Protein AF-A0A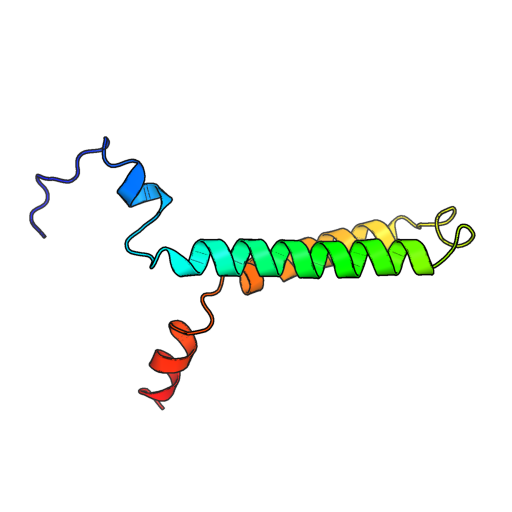6M5Y6J4-F1 (afdb_monomer_lite)

Organism: NCBI:txid2735870

Structure (mmCIF, N/CA/C/O backbone):
data_AF-A0A6M5Y6J4-F1
#
_entry.id   AF-A0A6M5Y6J4-F1
#
loop_
_atom_site.group_PDB
_atom_site.id
_atom_site.type_symbol
_atom_site.label_atom_id
_atom_site.label_alt_id
_atom_site.label_comp_id
_atom_site.label_asym_id
_atom_site.label_entity_id
_atom_site.label_seq_id
_atom_site.pdbx_PDB_ins_code
_atom_site.Cartn_x
_atom_site.Cartn_y
_atom_site.Cartn_z
_atom_site.occupancy
_atom_site.B_iso_or_equiv
_atom_site.auth_seq_id
_atom_site.auth_comp_id
_atom_site.auth_asym_id
_atom_site.auth_atom_id
_atom_site.pdbx_PDB_model_num
ATOM 1 N N . MET A 1 1 ? 31.176 2.887 -19.498 1.00 51.53 1 MET A N 1
ATOM 2 C CA . MET A 1 1 ? 30.153 3.195 -20.520 1.00 51.53 1 MET A CA 1
ATOM 3 C C . MET A 1 1 ? 30.536 4.514 -21.158 1.00 51.53 1 MET A C 1
ATOM 5 O O . MET A 1 1 ? 30.945 5.406 -20.425 1.00 51.53 1 MET A O 1
ATOM 9 N N . LYS A 1 2 ? 30.512 4.592 -22.490 1.00 43.75 2 LYS A N 1
ATOM 10 C CA . LYS A 1 2 ? 30.831 5.820 -23.226 1.00 43.75 2 LYS A CA 1
ATOM 11 C C . LYS A 1 2 ? 29.662 6.808 -23.058 1.00 43.75 2 LYS A C 1
ATOM 13 O O . LYS A 1 2 ? 28.519 6.357 -23.098 1.00 43.75 2 LYS A O 1
ATOM 18 N N . PRO A 1 3 ? 29.921 8.098 -22.804 1.00 59.62 3 PRO A N 1
ATOM 19 C CA . PRO A 1 3 ? 28.892 9.069 -22.424 1.00 59.62 3 PRO A CA 1
ATOM 20 C C . PRO A 1 3 ? 27.995 9.539 -23.586 1.00 59.62 3 PRO A C 1
ATOM 22 O O . PRO A 1 3 ? 27.083 10.324 -23.348 1.00 59.62 3 PRO A O 1
ATOM 25 N N . GLU A 1 4 ? 28.221 9.076 -24.821 1.00 60.06 4 GLU A N 1
ATOM 26 C CA . GLU A 1 4 ? 27.573 9.629 -26.022 1.00 60.06 4 GLU A CA 1
ATOM 27 C C . GLU A 1 4 ? 26.249 8.950 -26.450 1.00 60.06 4 GLU A C 1
ATOM 29 O O . GLU A 1 4 ? 25.617 9.417 -27.391 1.00 60.06 4 GLU A O 1
ATOM 34 N N . GLU A 1 5 ? 25.781 7.900 -25.762 1.00 57.31 5 GLU A N 1
ATOM 35 C CA . GLU A 1 5 ? 24.551 7.148 -26.118 1.00 57.31 5 GLU A CA 1
ATOM 36 C C . GLU A 1 5 ? 23.466 7.174 -25.024 1.00 57.31 5 GLU A C 1
ATOM 38 O O . GLU A 1 5 ? 22.608 6.296 -24.944 1.00 57.31 5 GLU A O 1
ATOM 43 N N . ILE A 1 6 ? 23.467 8.183 -24.150 1.00 57.78 6 ILE A N 1
ATOM 44 C CA . ILE A 1 6 ? 22.327 8.414 -23.252 1.00 57.78 6 ILE A CA 1
ATOM 45 C C . ILE A 1 6 ? 21.291 9.224 -24.033 1.00 57.78 6 ILE A C 1
ATOM 47 O O . ILE A 1 6 ? 21.182 10.444 -23.898 1.00 57.78 6 ILE A O 1
ATOM 51 N N . HIS A 1 7 ? 20.536 8.546 -24.895 1.00 56.25 7 HIS A N 1
ATOM 52 C CA . HIS A 1 7 ? 19.371 9.153 -25.519 1.00 56.25 7 HIS A CA 1
ATOM 53 C C . HIS A 1 7 ? 18.347 9.454 -24.417 1.00 56.25 7 HIS A C 1
ATOM 55 O O . HIS A 1 7 ? 17.756 8.550 -23.837 1.00 56.25 7 HIS A O 1
ATOM 61 N N . LEU A 1 8 ? 18.076 10.739 -24.163 1.00 55.62 8 LEU A N 1
ATOM 62 C CA . LEU A 1 8 ? 16.989 11.213 -23.283 1.00 55.62 8 LEU A CA 1
ATOM 63 C C . LEU A 1 8 ? 15.595 10.696 -23.705 1.00 55.62 8 LEU A C 1
ATOM 65 O O . LEU A 1 8 ? 14.613 10.912 -23.005 1.00 55.62 8 LEU A O 1
ATOM 69 N N . ASN A 1 9 ? 15.513 10.026 -24.858 1.00 58.34 9 ASN A N 1
ATOM 70 C CA . ASN A 1 9 ? 14.325 9.376 -25.387 1.00 58.34 9 ASN A CA 1
ATOM 71 C C . ASN A 1 9 ? 14.165 7.908 -24.936 1.00 58.34 9 ASN A C 1
ATOM 73 O O . ASN A 1 9 ? 13.148 7.288 -25.239 1.00 58.34 9 ASN A O 1
ATOM 77 N N . ASP A 1 10 ? 15.119 7.344 -24.187 1.00 58.66 10 ASP A N 1
ATOM 78 C CA . ASP A 1 10 ? 14.991 6.024 -23.555 1.00 58.66 10 ASP A CA 1
ATOM 79 C C . ASP A 1 10 ? 14.152 6.105 -22.264 1.00 58.66 10 ASP A C 1
ATOM 81 O O . ASP A 1 10 ? 14.572 5.724 -21.167 1.00 58.66 10 ASP A O 1
ATOM 85 N N . TRP A 1 11 ? 12.914 6.588 -22.397 1.00 64.25 11 TRP A N 1
ATOM 86 C CA . TRP A 1 11 ? 11.924 6.657 -21.315 1.00 64.25 11 TRP A CA 1
ATOM 87 C C . TRP A 1 11 ? 11.711 5.297 -20.645 1.00 64.25 11 TRP A C 1
ATOM 89 O O . TRP A 1 11 ? 11.566 5.207 -19.428 1.00 64.25 11 TRP A O 1
ATOM 99 N N . VAL A 1 12 ? 11.761 4.225 -21.438 1.00 63.25 12 VAL A N 1
ATOM 100 C CA . VAL A 1 12 ? 11.623 2.839 -20.974 1.00 63.25 12 VAL A CA 1
ATOM 101 C C . VAL A 1 12 ? 12.757 2.460 -20.017 1.00 63.25 12 VAL A C 1
ATOM 103 O O . VAL A 1 12 ? 12.509 1.840 -18.986 1.00 63.25 12 VAL A O 1
ATOM 106 N N . ARG A 1 13 ? 13.995 2.880 -20.296 1.00 63.97 13 ARG A N 1
ATOM 107 C CA . ARG A 1 13 ? 15.165 2.532 -19.477 1.00 63.97 13 ARG A CA 1
ATOM 108 C C . ARG A 1 13 ? 15.213 3.325 -18.171 1.00 63.97 13 ARG A C 1
ATOM 110 O O . ARG A 1 13 ? 15.658 2.791 -17.159 1.00 63.97 13 ARG A O 1
ATOM 117 N N . ILE A 1 14 ? 14.707 4.559 -18.187 1.00 66.00 14 ILE A N 1
ATOM 118 C CA . ILE A 1 14 ? 14.607 5.429 -17.006 1.00 66.00 14 ILE A CA 1
ATOM 119 C C . ILE A 1 14 ? 13.457 4.991 -16.081 1.00 66.00 14 ILE A C 1
ATOM 121 O O . ILE A 1 14 ? 13.637 4.996 -14.866 1.00 66.00 14 ILE A O 1
ATOM 125 N N . LEU A 1 15 ? 12.294 4.594 -16.623 1.00 62.12 15 LEU A N 1
ATOM 126 C CA . LEU A 1 15 ? 11.131 4.211 -15.803 1.00 62.12 15 LEU A CA 1
ATOM 127 C C . LEU A 1 15 ? 11.161 2.761 -15.302 1.00 62.12 15 LEU A C 1
ATOM 129 O O . LEU A 1 15 ? 10.721 2.503 -14.185 1.00 62.12 15 LEU A O 1
ATOM 133 N N . ILE A 1 16 ? 11.605 1.810 -16.125 1.00 63.75 16 ILE A N 1
ATOM 134 C CA . ILE A 1 16 ? 11.486 0.373 -15.821 1.00 63.75 16 ILE A CA 1
ATOM 135 C C . ILE A 1 16 ? 12.807 -0.182 -15.273 1.00 63.75 16 ILE A C 1
ATOM 137 O O . ILE A 1 16 ? 12.796 -1.129 -14.488 1.00 63.75 16 ILE A O 1
ATOM 141 N N . GLY A 1 17 ? 13.940 0.443 -15.619 1.00 65.06 17 GLY A N 1
ATOM 142 C CA . GLY A 1 17 ? 15.268 -0.067 -15.291 1.00 65.06 17 GLY A CA 1
ATOM 143 C C . GLY A 1 17 ? 15.511 -1.462 -15.879 1.00 65.06 17 GLY A C 1
ATOM 144 O O . GLY A 1 17 ? 14.654 -2.061 -16.523 1.00 65.06 17 GLY A O 1
ATOM 145 N N . GLU A 1 18 ? 16.690 -2.028 -15.644 1.00 66.44 18 GLU A N 1
ATOM 146 C CA . GLU A 1 18 ? 16.997 -3.423 -15.997 1.00 66.44 18 GLU A CA 1
ATOM 147 C C . GLU A 1 18 ? 16.414 -4.379 -14.939 1.00 66.44 18 GLU A C 1
ATOM 149 O O . GLU A 1 18 ? 17.107 -5.192 -14.330 1.00 66.44 18 GLU A O 1
ATOM 154 N N . VAL A 1 19 ? 15.129 -4.196 -14.629 1.00 68.75 19 VAL A N 1
ATOM 155 C CA . VAL A 1 19 ? 14.418 -4.943 -13.592 1.00 68.75 19 VAL A CA 1
ATOM 156 C C . VAL A 1 19 ? 13.628 -6.069 -14.264 1.00 68.75 19 VAL A C 1
ATOM 158 O O . VAL A 1 19 ? 12.898 -5.816 -15.225 1.00 68.75 19 VAL A O 1
ATOM 161 N N . PRO A 1 20 ? 13.749 -7.325 -13.795 1.00 75.56 20 PRO A N 1
ATOM 162 C CA . PRO A 1 20 ? 13.042 -8.452 -14.394 1.00 75.56 20 PRO A CA 1
ATOM 163 C C . PRO A 1 20 ? 11.524 -8.223 -14.368 1.00 75.56 20 PRO A C 1
ATOM 165 O O . PRO A 1 20 ? 10.961 -7.904 -13.323 1.00 75.56 20 PRO A O 1
ATOM 168 N N . GLY A 1 21 ? 10.847 -8.431 -15.504 1.00 75.12 21 GLY A N 1
ATOM 169 C CA . GLY A 1 21 ? 9.412 -8.142 -15.668 1.00 75.12 21 GLY A CA 1
ATOM 170 C C . GLY A 1 21 ? 8.485 -8.850 -14.665 1.00 75.12 21 GLY A C 1
ATOM 171 O O . GLY A 1 21 ? 7.399 -8.362 -14.358 1.00 75.12 21 GLY A O 1
ATOM 172 N N . THR A 1 22 ? 8.937 -9.963 -14.085 1.00 78.12 22 THR A N 1
ATOM 173 C CA . THR A 1 22 ? 8.240 -10.703 -13.021 1.00 78.12 22 THR A CA 1
ATOM 174 C C . THR A 1 22 ? 8.040 -9.887 -11.740 1.00 78.12 22 THR A C 1
ATOM 176 O O . THR A 1 22 ? 7.060 -10.103 -11.029 1.00 78.12 22 THR A O 1
ATOM 179 N N . TYR A 1 23 ? 8.911 -8.913 -11.466 1.00 76.00 23 TYR A N 1
ATOM 180 C CA . TYR A 1 23 ? 8.834 -8.049 -10.287 1.00 76.00 23 TYR A CA 1
ATOM 181 C C . TYR A 1 23 ? 7.598 -7.134 -10.298 1.00 76.00 23 TYR A C 1
ATOM 183 O O . TYR A 1 23 ? 6.983 -6.911 -9.256 1.00 76.00 23 TYR A O 1
ATOM 191 N N . PHE A 1 24 ? 7.164 -6.664 -11.471 1.00 81.69 24 PHE A N 1
ATOM 192 C CA . PHE A 1 24 ? 5.960 -5.833 -11.572 1.00 81.69 24 PHE A CA 1
ATOM 193 C C . PHE A 1 24 ? 4.699 -6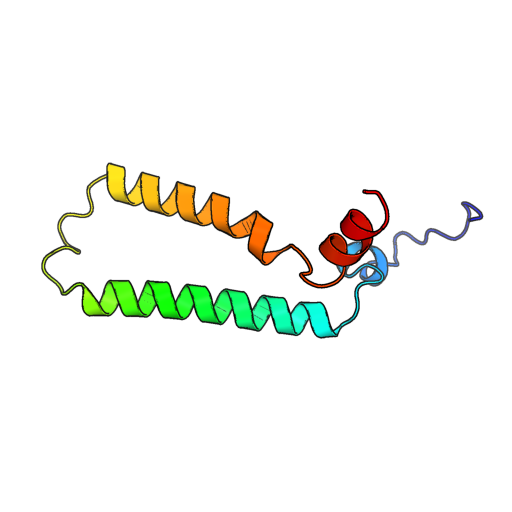.608 -11.180 1.00 81.69 24 PHE A C 1
ATOM 195 O O . PHE A 1 24 ? 3.848 -6.088 -10.461 1.00 81.69 24 PHE A O 1
ATOM 202 N N . ILE A 1 25 ? 4.605 -7.875 -11.588 1.00 85.50 25 ILE A N 1
ATOM 203 C CA . ILE A 1 25 ? 3.484 -8.755 -11.235 1.00 85.50 25 ILE A CA 1
ATOM 204 C C . ILE A 1 25 ? 3.477 -9.024 -9.723 1.00 85.50 25 ILE A C 1
ATOM 206 O O . ILE A 1 25 ? 2.426 -8.959 -9.086 1.00 85.50 25 ILE A O 1
ATOM 210 N N . GLU A 1 26 ? 4.650 -9.262 -9.129 1.00 84.25 26 GLU A N 1
ATOM 211 C CA . GLU A 1 26 ? 4.802 -9.458 -7.684 1.00 84.25 26 GLU A CA 1
ATOM 212 C C . GLU A 1 26 ? 4.332 -8.235 -6.876 1.00 84.25 26 GLU A C 1
ATOM 214 O O . GLU A 1 26 ? 3.594 -8.396 -5.899 1.00 84.25 26 GLU A O 1
ATOM 219 N N . ILE A 1 27 ? 4.692 -7.015 -7.297 1.00 84.75 27 ILE A N 1
ATOM 220 C CA . ILE A 1 27 ? 4.217 -5.774 -6.660 1.00 84.75 27 ILE A CA 1
ATOM 221 C C . ILE A 1 27 ? 2.693 -5.669 -6.740 1.00 84.75 27 ILE A C 1
ATOM 223 O O . ILE A 1 27 ? 2.044 -5.408 -5.726 1.00 84.75 27 ILE A O 1
ATOM 227 N N . VAL A 1 28 ? 2.116 -5.887 -7.926 1.00 87.94 28 VAL A N 1
ATOM 228 C CA . VAL A 1 28 ? 0.664 -5.780 -8.136 1.00 87.94 28 VAL A CA 1
ATOM 229 C C . VAL A 1 28 ? -0.086 -6.744 -7.217 1.00 87.94 28 VAL A C 1
ATOM 231 O O . VAL A 1 28 ? -1.038 -6.338 -6.548 1.00 87.94 28 VAL A O 1
ATOM 234 N N . ILE A 1 29 ? 0.380 -7.992 -7.111 1.00 90.00 29 ILE A N 1
ATOM 235 C CA . ILE A 1 29 ? -0.225 -9.002 -6.233 1.00 90.00 29 ILE A CA 1
ATOM 236 C C . ILE A 1 29 ? -0.124 -8.586 -4.759 1.00 90.00 29 ILE A C 1
ATOM 238 O O . ILE A 1 29 ? -1.105 -8.702 -4.023 1.00 90.00 29 ILE A O 1
ATOM 242 N N . ARG A 1 30 ? 1.024 -8.064 -4.311 1.00 87.25 30 ARG A N 1
ATOM 243 C CA . ARG A 1 30 ? 1.219 -7.621 -2.917 1.00 87.25 30 ARG A CA 1
ATOM 244 C C . ARG A 1 30 ? 0.333 -6.440 -2.547 1.00 87.25 30 ARG A C 1
ATOM 246 O O . ARG A 1 30 ? -0.291 -6.462 -1.487 1.00 87.25 30 ARG A O 1
ATOM 253 N N . ILE A 1 31 ? 0.256 -5.431 -3.416 1.00 86.75 31 ILE A N 1
ATOM 254 C CA . ILE A 1 31 ? -0.608 -4.262 -3.206 1.00 86.75 31 ILE A CA 1
ATOM 255 C C . ILE A 1 31 ? -2.068 -4.711 -3.138 1.00 86.75 31 ILE A C 1
ATOM 257 O O . ILE A 1 31 ? -2.777 -4.332 -2.205 1.00 86.75 31 ILE A O 1
ATOM 261 N N . ALA A 1 32 ? -2.502 -5.562 -4.073 1.00 90.56 32 ALA A N 1
ATOM 262 C CA . ALA A 1 32 ? -3.858 -6.101 -4.082 1.00 90.56 32 ALA A CA 1
ATOM 263 C C . ALA A 1 32 ? -4.167 -6.893 -2.801 1.00 90.56 32 ALA A C 1
ATOM 265 O O . ALA A 1 32 ? -5.232 -6.712 -2.211 1.00 90.56 32 ALA A O 1
ATOM 266 N N . PHE A 1 33 ? -3.228 -7.719 -2.333 1.00 90.44 33 PHE A N 1
ATOM 267 C CA . PHE A 1 33 ? -3.385 -8.504 -1.111 1.00 90.44 33 PHE A CA 1
ATOM 268 C C . PHE A 1 33 ? -3.538 -7.622 0.136 1.00 90.44 33 PHE A C 1
ATOM 270 O O . PHE A 1 33 ? -4.493 -7.794 0.892 1.00 90.44 33 PHE A O 1
ATOM 277 N N . VAL A 1 34 ? -2.643 -6.648 0.341 1.00 86.06 34 VAL A N 1
ATOM 278 C CA . VAL A 1 34 ? -2.701 -5.740 1.503 1.00 86.06 34 VAL A CA 1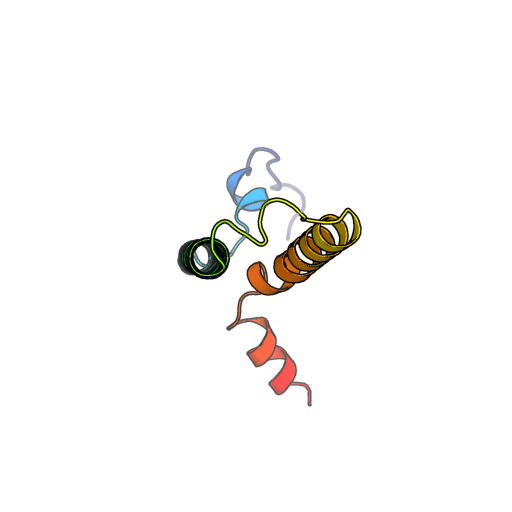
ATOM 279 C C . VAL A 1 34 ? -3.961 -4.875 1.460 1.00 86.06 34 VAL A C 1
ATOM 281 O O . VAL A 1 34 ? -4.626 -4.703 2.483 1.00 86.06 34 VAL A O 1
ATOM 284 N N . TYR A 1 35 ? -4.333 -4.375 0.279 1.00 85.94 35 TYR A N 1
ATOM 285 C CA . TYR A 1 35 ? -5.564 -3.611 0.094 1.00 85.94 35 TYR A CA 1
ATOM 286 C C . TYR A 1 35 ? -6.806 -4.437 0.445 1.00 85.94 35 TYR A C 1
ATOM 288 O O . TYR A 1 35 ? -7.662 -3.968 1.197 1.00 85.94 35 TYR A O 1
ATOM 296 N N . LEU A 1 36 ? -6.893 -5.677 -0.052 1.00 89.88 36 LEU A N 1
ATOM 297 C CA . LEU A 1 36 ? -7.998 -6.577 0.272 1.00 89.88 36 LEU A CA 1
ATOM 298 C C . LEU A 1 36 ? -8.041 -6.887 1.764 1.00 89.88 36 LEU A C 1
ATOM 300 O O . LEU A 1 36 ? -9.115 -6.823 2.354 1.00 89.88 36 LEU A O 1
ATOM 304 N N . LEU A 1 37 ? -6.896 -7.158 2.386 1.00 88.88 37 LEU A N 1
ATOM 305 C CA . LEU A 1 37 ? -6.813 -7.440 3.816 1.00 88.88 37 LEU A CA 1
ATOM 306 C C . LEU A 1 37 ? -7.347 -6.266 4.647 1.00 88.88 37 LEU A C 1
ATOM 308 O O . LEU A 1 37 ? -8.202 -6.469 5.512 1.00 88.88 37 LEU A O 1
ATOM 312 N N . LEU A 1 38 ? -6.910 -5.037 4.356 1.00 83.56 38 LEU A N 1
ATOM 313 C CA . LEU A 1 38 ? -7.382 -3.833 5.049 1.00 83.56 38 LEU A CA 1
ATOM 314 C C . LEU A 1 38 ? -8.873 -3.574 4.787 1.00 83.56 38 LEU A C 1
ATOM 316 O O . LEU A 1 38 ? -9.629 -3.329 5.725 1.00 83.56 38 LEU A O 1
ATOM 320 N N . SER A 1 39 ? -9.317 -3.684 3.533 1.00 84.88 39 SER A N 1
ATOM 321 C CA . SER A 1 39 ? -10.717 -3.463 3.145 1.00 84.88 39 SER A CA 1
ATOM 322 C C . SER A 1 39 ? -11.664 -4.480 3.793 1.00 84.88 39 SER A C 1
ATOM 324 O O . SER A 1 39 ? -12.730 -4.120 4.302 1.00 84.88 39 SER A O 1
ATOM 326 N N . VAL A 1 40 ? -11.260 -5.752 3.837 1.00 88.25 40 VAL A N 1
ATOM 327 C CA . VAL A 1 40 ? -11.997 -6.821 4.522 1.00 88.25 40 VAL A CA 1
ATOM 328 C C . VAL A 1 40 ? -12.013 -6.581 6.029 1.00 88.25 40 VAL A C 1
ATOM 330 O O . VAL A 1 40 ? -13.074 -6.691 6.640 1.00 88.25 40 VAL A O 1
ATOM 333 N N . SER A 1 41 ? -10.886 -6.179 6.622 1.00 85.50 41 SER A N 1
ATOM 334 C CA . SER A 1 41 ? -10.814 -5.863 8.055 1.00 85.50 41 SER A CA 1
ATOM 335 C C . SER A 1 41 ? -11.773 -4.732 8.430 1.00 85.50 41 SER A C 1
ATOM 337 O O . SER A 1 41 ? -12.557 -4.870 9.368 1.00 85.50 41 SER A O 1
ATOM 339 N N . MET A 1 42 ? -11.800 -3.652 7.641 1.00 77.50 42 MET A N 1
ATOM 340 C CA . MET A 1 42 ? -12.744 -2.546 7.840 1.00 77.50 42 MET A CA 1
ATOM 341 C C . MET A 1 42 ? -14.204 -2.994 7.683 1.00 77.50 42 MET A C 1
ATOM 343 O O . MET A 1 42 ? -15.070 -2.537 8.427 1.00 77.50 42 MET A O 1
ATOM 347 N N . ARG A 1 43 ? -14.495 -3.912 6.749 1.00 81.94 43 ARG A N 1
ATOM 348 C CA . ARG A 1 43 ? -15.843 -4.483 6.576 1.00 81.94 43 ARG A CA 1
ATOM 349 C C . ARG A 1 43 ? -16.283 -5.335 7.763 1.00 81.94 43 ARG A C 1
ATOM 351 O O . ARG A 1 43 ? -17.452 -5.274 8.139 1.00 81.94 43 ARG A O 1
ATOM 358 N N . LEU A 1 44 ? -15.370 -6.103 8.354 1.00 80.44 44 LEU A N 1
ATOM 359 C CA . LEU A 1 44 ? -15.658 -6.953 9.512 1.00 80.44 44 LEU A CA 1
ATOM 360 C C . LEU A 1 44 ? -15.874 -6.143 10.798 1.00 80.44 44 LEU A C 1
ATOM 362 O O . LEU A 1 44 ? -16.650 -6.562 11.653 1.00 80.44 44 LEU A O 1
ATOM 366 N N . MET A 1 45 ? -15.257 -4.963 10.919 1.00 74.62 45 MET A N 1
ATOM 367 C CA . MET A 1 45 ? -15.310 -4.133 12.134 1.00 74.62 45 MET A CA 1
ATOM 368 C C . MET A 1 45 ? -16.686 -3.487 12.416 1.00 74.62 45 MET A C 1
ATOM 370 O O . MET A 1 45 ? -16.896 -2.894 13.474 1.00 74.62 45 MET A O 1
ATOM 374 N N . GLY A 1 46 ? -17.670 -3.670 11.528 1.00 70.19 46 GLY A N 1
ATOM 375 C CA . GLY A 1 46 ? -19.072 -3.317 11.761 1.00 70.19 46 GLY A CA 1
ATOM 376 C C . GLY A 1 46 ? -19.367 -1.807 11.774 1.00 70.19 46 GLY A C 1
ATOM 377 O O . GLY A 1 46 ? -18.518 -0.954 12.013 1.00 70.19 46 GLY A O 1
ATOM 378 N N . LYS A 1 47 ? -20.636 -1.443 11.542 1.00 60.69 47 LYS A N 1
ATOM 379 C CA . LYS A 1 47 ? -21.087 -0.044 11.344 1.00 60.69 47 LYS A CA 1
ATOM 380 C C . LYS A 1 47 ? -20.976 0.869 12.582 1.00 60.69 47 LYS A C 1
ATOM 382 O O . LYS A 1 47 ? -21.301 2.046 12.482 1.00 60.69 47 LYS A O 1
ATOM 387 N N . ARG A 1 48 ? -20.574 0.342 13.744 1.00 61.56 48 ARG A N 1
ATOM 388 C CA . ARG A 1 48 ? -20.613 1.055 15.037 1.00 61.56 48 ARG A CA 1
ATOM 389 C C . ARG A 1 48 ? -19.316 1.807 15.353 1.00 61.56 48 ARG A C 1
ATOM 391 O O . ARG A 1 48 ? -19.385 2.851 15.982 1.00 61.56 48 ARG A O 1
ATOM 398 N N . MET A 1 49 ? -18.169 1.326 14.866 1.00 59.94 49 MET A N 1
ATOM 399 C CA . MET A 1 49 ? -16.871 2.003 15.031 1.00 59.94 49 MET A CA 1
ATOM 400 C C . MET A 1 49 ? -16.587 3.034 13.929 1.00 59.94 49 MET A C 1
ATOM 402 O O . MET A 1 49 ? -15.906 4.025 14.165 1.00 59.94 49 MET A O 1
ATOM 406 N N . ALA A 1 50 ? -17.169 2.861 12.737 1.00 57.28 50 ALA A N 1
ATOM 407 C CA . ALA A 1 50 ? -16.949 3.763 11.601 1.00 57.28 50 ALA A CA 1
ATOM 408 C C . ALA A 1 50 ? -17.439 5.207 11.841 1.00 57.28 50 ALA A C 1
ATOM 410 O O . ALA A 1 50 ? -16.976 6.130 11.179 1.00 57.28 50 ALA A O 1
ATOM 411 N N . ALA A 1 51 ? -18.370 5.412 12.779 1.00 57.69 51 ALA A N 1
ATOM 412 C CA . ALA A 1 51 ? -18.926 6.730 13.082 1.00 57.69 51 ALA A CA 1
ATOM 413 C C . ALA A 1 51 ? -18.045 7.571 14.023 1.00 57.69 51 ALA A C 1
ATOM 415 O O . ALA A 1 51 ? -18.252 8.779 14.113 1.00 57.69 51 ALA A O 1
ATOM 416 N N . GLN A 1 52 ? -17.067 6.960 14.705 1.00 56.69 52 GLN A N 1
ATOM 417 C CA . GLN A 1 52 ? -16.203 7.654 15.660 1.00 56.69 52 GL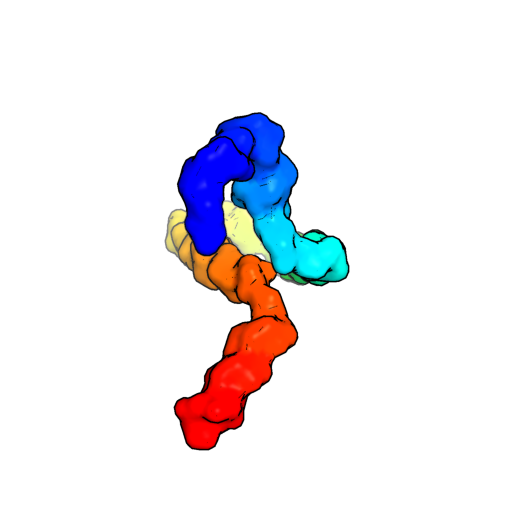N A CA 1
ATOM 418 C C . GLN A 1 52 ? -14.711 7.490 15.343 1.00 56.69 52 GLN A C 1
ATOM 420 O O . GLN A 1 52 ? -13.899 7.452 16.263 1.00 56.69 52 GLN A O 1
ATOM 425 N N . MET A 1 53 ? -14.338 7.434 14.055 1.00 60.75 53 MET A N 1
ATOM 426 C CA . MET A 1 53 ? -12.934 7.579 13.648 1.00 60.75 53 MET A CA 1
ATOM 427 C C . MET A 1 53 ? -12.420 8.935 14.134 1.00 60.75 53 MET A C 1
ATOM 429 O O . MET A 1 53 ? -12.661 9.987 13.537 1.00 60.75 53 MET A O 1
ATOM 433 N N . ASN A 1 54 ? -11.747 8.902 15.278 1.00 67.25 54 ASN A N 1
ATOM 434 C CA . ASN A 1 54 ? -11.173 10.071 15.906 1.00 67.25 54 ASN A CA 1
ATOM 435 C C . ASN A 1 54 ? -9.966 10.527 15.067 1.00 67.25 54 ASN A C 1
ATOM 437 O O . ASN A 1 54 ? -9.322 9.714 14.401 1.00 67.25 54 ASN A O 1
ATOM 441 N N . ARG A 1 55 ? -9.621 11.821 15.093 1.00 71.75 55 ARG A N 1
ATOM 442 C CA . ARG A 1 55 ? -8.515 12.388 14.283 1.00 71.75 55 ARG A CA 1
ATOM 443 C C . ARG A 1 55 ? -7.194 11.614 14.445 1.00 71.75 55 ARG A C 1
ATOM 445 O O . ARG A 1 55 ? -6.403 11.552 13.509 1.00 71.75 55 ARG A O 1
ATOM 452 N N . ASN A 1 56 ? -6.994 10.977 15.599 1.00 79.69 56 ASN A N 1
ATOM 453 C CA . ASN A 1 56 ? -5.821 10.162 15.909 1.00 79.69 56 ASN A CA 1
ATOM 454 C C . ASN A 1 56 ? -5.761 8.846 15.108 1.00 79.69 56 ASN A C 1
ATOM 456 O O . ASN A 1 56 ? -4.672 8.419 14.737 1.00 79.69 56 ASN A O 1
ATOM 460 N N . GLU A 1 57 ? -6.898 8.217 14.799 1.00 76.88 57 GLU A N 1
ATOM 461 C CA . GLU A 1 57 ? -6.943 6.988 13.988 1.00 76.88 57 GLU A CA 1
ATOM 462 C C . GLU A 1 57 ? -6.652 7.270 12.517 1.00 76.88 57 GLU A C 1
ATOM 464 O O . GLU A 1 57 ? -5.912 6.524 11.879 1.00 76.88 57 GLU A O 1
ATOM 469 N N . LEU A 1 58 ? -7.151 8.398 12.001 1.00 79.81 58 LEU A N 1
ATOM 470 C CA . LEU A 1 58 ? -6.797 8.874 10.663 1.00 79.81 58 LEU A CA 1
ATOM 471 C C . LEU A 1 58 ? -5.290 9.144 10.557 1.00 79.81 58 LEU A C 1
ATOM 473 O O . LEU A 1 58 ? -4.658 8.714 9.593 1.00 79.81 58 LEU A O 1
ATOM 477 N N . ALA A 1 59 ? -4.695 9.792 11.564 1.00 82.75 59 ALA A N 1
ATOM 478 C CA . ALA A 1 59 ? -3.252 10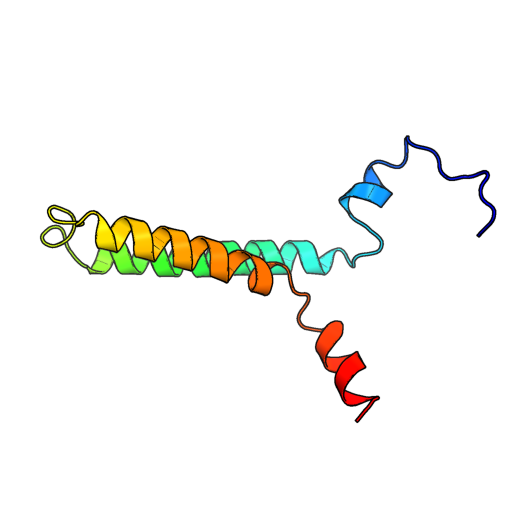.022 11.604 1.00 82.75 59 ALA A CA 1
ATOM 479 C C . ALA A 1 59 ? -2.456 8.702 11.642 1.00 82.75 59 ALA A C 1
ATOM 481 O O . ALA A 1 59 ? -1.510 8.535 10.871 1.00 82.75 59 ALA A O 1
ATOM 482 N N . ALA A 1 60 ? -2.875 7.736 12.467 1.00 82.12 60 ALA A N 1
ATOM 483 C CA . ALA A 1 60 ? -2.235 6.423 12.550 1.00 82.12 60 ALA A CA 1
ATOM 484 C C . ALA A 1 60 ? -2.303 5.650 11.220 1.00 82.12 60 ALA A C 1
ATOM 486 O O . ALA A 1 60 ? -1.309 5.056 10.796 1.00 82.12 60 ALA A O 1
ATOM 487 N N . GLN A 1 61 ? -3.442 5.697 10.523 1.00 81.56 61 GLN A N 1
ATOM 488 C CA . GLN A 1 61 ? -3.616 5.034 9.229 1.00 81.56 61 GLN A CA 1
ATOM 489 C C . GLN A 1 61 ? -2.721 5.650 8.139 1.00 81.56 61 GLN A C 1
ATOM 491 O O . GLN A 1 61 ? -2.141 4.918 7.334 1.00 81.56 61 GLN A O 1
ATOM 496 N N . VAL A 1 62 ? -2.543 6.977 8.146 1.00 82.69 62 VAL A N 1
ATOM 497 C CA . VAL A 1 62 ? -1.629 7.683 7.228 1.00 82.69 62 VAL A CA 1
ATOM 498 C C . VAL A 1 62 ? -0.167 7.308 7.498 1.00 82.69 62 VAL A C 1
ATOM 500 O O . VAL A 1 62 ? 0.573 7.026 6.553 1.00 82.69 62 VAL A O 1
ATOM 503 N N . SER A 1 63 ? 0.255 7.232 8.764 1.00 85.88 63 SER A N 1
ATOM 504 C CA . SER A 1 63 ? 1.613 6.786 9.118 1.00 85.88 63 SER A CA 1
ATOM 505 C C . SER A 1 63 ? 1.883 5.341 8.692 1.00 85.88 63 SER A C 1
ATOM 507 O O . SER A 1 63 ? 2.963 5.035 8.185 1.00 85.88 63 SER A O 1
ATOM 509 N N . LEU A 1 64 ? 0.895 4.456 8.843 1.00 81.94 64 LEU A N 1
ATOM 510 C CA . LEU A 1 64 ? 1.001 3.061 8.420 1.00 81.94 64 LEU A CA 1
ATOM 511 C C . LEU A 1 64 ? 1.112 2.946 6.891 1.00 81.94 64 LEU A C 1
ATOM 513 O O . LEU A 1 64 ? 1.947 2.197 6.387 1.00 81.94 64 LEU A O 1
ATOM 517 N N . ALA A 1 65 ? 0.336 3.741 6.147 1.00 82.12 65 ALA A N 1
ATOM 518 C CA . ALA A 1 65 ? 0.432 3.811 4.689 1.00 82.12 65 ALA A CA 1
ATOM 519 C C . ALA A 1 65 ? 1.828 4.267 4.222 1.00 82.12 65 ALA A C 1
ATOM 521 O O . ALA A 1 65 ? 2.397 3.667 3.308 1.00 82.12 65 ALA A O 1
ATOM 522 N N . ALA A 1 66 ? 2.415 5.267 4.890 1.00 82.62 66 ALA A N 1
ATOM 523 C CA . ALA A 1 66 ? 3.779 5.720 4.613 1.00 82.62 66 ALA A CA 1
ATOM 524 C C . ALA A 1 66 ? 4.835 4.634 4.908 1.00 82.62 66 ALA A C 1
ATOM 526 O O . ALA A 1 66 ? 5.775 4.458 4.132 1.00 82.62 66 ALA A O 1
ATOM 527 N N . ALA A 1 67 ? 4.661 3.862 5.986 1.00 83.69 67 ALA A N 1
ATOM 528 C CA . ALA A 1 67 ? 5.568 2.775 6.360 1.00 83.69 67 ALA A CA 1
ATOM 529 C C . ALA A 1 67 ? 5.517 1.573 5.397 1.00 83.69 67 ALA A C 1
ATOM 531 O O . ALA A 1 67 ? 6.541 0.932 5.166 1.00 83.69 67 ALA A O 1
ATOM 532 N N . ILE A 1 68 ? 4.350 1.268 4.818 1.00 79.75 68 ILE A N 1
ATOM 533 C CA . ILE A 1 68 ? 4.156 0.118 3.915 1.00 79.75 68 ILE A CA 1
ATOM 534 C C . ILE A 1 68 ? 4.738 0.367 2.516 1.00 79.75 68 ILE A C 1
ATOM 536 O O . ILE A 1 68 ? 5.087 -0.592 1.827 1.00 79.75 68 ILE A O 1
ATOM 540 N N . GLY A 1 69 ? 4.917 1.627 2.104 1.00 74.88 69 GLY A N 1
ATOM 541 C CA . GLY A 1 69 ? 5.492 1.962 0.798 1.00 74.88 69 GLY A CA 1
ATOM 542 C C . GLY A 1 69 ? 6.839 1.270 0.561 1.00 74.88 69 GLY A C 1
ATOM 543 O O . GLY A 1 69 ? 6.963 0.431 -0.326 1.00 74.88 69 GLY A O 1
ATOM 544 N N . MET A 1 70 ? 7.839 1.548 1.398 1.00 70.56 70 MET A N 1
ATOM 545 C CA . MET A 1 70 ? 9.203 1.001 1.273 1.00 70.56 70 MET A CA 1
ATOM 546 C C . MET A 1 70 ? 9.300 -0.537 1.142 1.00 70.56 70 MET A C 1
ATOM 548 O O . MET A 1 70 ? 9.997 -1.008 0.240 1.00 70.56 70 MET A O 1
ATOM 552 N N . PRO A 1 71 ? 8.650 -1.355 1.994 1.00 70.19 71 PRO A N 1
ATOM 553 C CA . PRO A 1 71 ? 8.724 -2.811 1.880 1.00 70.19 71 PRO A CA 1
ATOM 554 C C . PRO A 1 71 ? 7.993 -3.367 0.651 1.00 70.19 71 PRO A C 1
ATOM 556 O O . PRO A 1 71 ? 8.430 -4.389 0.121 1.00 70.19 71 PRO A O 1
ATOM 559 N N . VAL A 1 72 ? 6.942 -2.703 0.153 1.00 73.38 72 VAL A N 1
ATOM 560 C CA . VAL A 1 72 ? 6.263 -3.101 -1.097 1.00 73.38 72 VAL A CA 1
ATOM 561 C C . VAL A 1 72 ? 7.193 -2.945 -2.302 1.00 73.38 72 VAL A C 1
ATOM 563 O O . VAL A 1 72 ? 7.213 -3.817 -3.170 1.00 73.38 72 VAL A O 1
ATOM 566 N N . TRP A 1 73 ? 8.021 -1.897 -2.317 1.00 68.75 73 TRP A N 1
ATOM 567 C CA . TRP A 1 73 ? 9.000 -1.652 -3.379 1.00 68.75 73 TRP A CA 1
ATOM 568 C C . TRP A 1 73 ? 10.279 -2.494 -3.255 1.00 68.75 73 TRP A C 1
ATOM 570 O O . TRP A 1 73 ? 11.099 -2.485 -4.168 1.00 68.75 73 TRP A O 1
ATOM 580 N N . ARG A 1 74 ? 10.527 -3.248 -2.176 1.00 70.81 74 ARG A N 1
ATOM 581 C CA . ARG A 1 74 ? 11.775 -4.032 -2.096 1.00 70.81 74 ARG A CA 1
ATOM 582 C C . ARG A 1 74 ? 11.663 -5.378 -2.827 1.00 70.81 74 ARG A C 1
ATOM 584 O O . ARG A 1 74 ? 10.893 -6.241 -2.393 1.00 70.81 74 ARG A O 1
ATOM 591 N N . PRO A 1 75 ? 12.495 -5.638 -3.860 1.00 67.06 75 PRO A N 1
ATOM 592 C CA . PRO A 1 75 ? 12.591 -6.964 -4.460 1.00 67.06 75 PRO A CA 1
ATOM 593 C C . PRO A 1 75 ? 13.120 -7.950 -3.419 1.00 67.06 75 PRO A C 1
ATOM 595 O O . PRO A 1 75 ? 14.189 -7.762 -2.829 1.00 67.06 75 PRO A O 1
ATOM 598 N N . THR A 1 76 ? 12.360 -9.012 -3.172 1.00 65.00 76 THR A N 1
ATOM 599 C CA . THR A 1 76 ? 12.608 -9.920 -2.037 1.00 65.00 76 THR A CA 1
ATOM 600 C C . THR A 1 76 ? 13.769 -10.881 -2.316 1.00 65.00 76 THR A C 1
ATOM 602 O O . THR A 1 76 ? 14.445 -11.318 -1.389 1.00 65.00 76 THR A O 1
ATOM 605 N N . GLY A 1 77 ? 14.092 -11.119 -3.594 1.00 59.38 77 GLY A N 1
ATOM 606 C CA . GLY A 1 77 ? 15.197 -11.993 -4.006 1.00 59.38 77 GLY A CA 1
ATOM 607 C C . GLY A 1 77 ? 16.572 -11.325 -4.161 1.00 59.38 77 GLY A C 1
ATOM 608 O O . GLY A 1 77 ? 17.589 -11.997 -4.003 1.00 59.38 77 GLY A O 1
ATOM 609 N N . ALA A 1 78 ? 16.642 -10.022 -4.456 1.00 52.03 78 ALA A N 1
ATOM 610 C CA . ALA A 1 78 ? 17.899 -9.396 -4.895 1.00 52.03 78 ALA A CA 1
ATOM 611 C C . ALA A 1 78 ? 18.788 -8.893 -3.742 1.00 52.03 78 ALA A C 1
ATOM 613 O O . ALA A 1 78 ? 20.012 -8.988 -3.808 1.00 52.03 78 ALA A O 1
ATOM 614 N N . CYS A 1 79 ? 18.195 -8.376 -2.662 1.00 50.53 79 CYS A N 1
ATOM 615 C CA . CYS A 1 79 ? 18.962 -7.737 -1.588 1.00 50.53 79 CYS A CA 1
ATOM 616 C C . CYS A 1 79 ? 19.428 -8.736 -0.509 1.00 50.53 79 CYS A C 1
ATOM 618 O O . CYS A 1 79 ? 20.552 -8.643 -0.023 1.00 50.53 79 CYS A O 1
ATOM 620 N N . CYS A 1 80 ? 18.613 -9.749 -0.186 1.00 46.12 80 CYS A N 1
ATOM 621 C CA . CYS A 1 80 ? 18.955 -10.731 0.852 1.00 46.12 80 CYS A CA 1
ATOM 622 C C . CYS A 1 80 ? 20.072 -11.699 0.409 1.00 46.12 80 CYS A C 1
ATOM 624 O O . CYS A 1 80 ? 20.911 -12.091 1.215 1.00 46.12 80 CYS A O 1
ATOM 626 N N . ARG A 1 81 ? 20.182 -11.993 -0.896 1.00 49.47 81 ARG A N 1
ATOM 627 C CA . ARG A 1 81 ? 21.265 -12.837 -1.431 1.00 49.47 81 ARG A CA 1
ATOM 628 C C . ARG A 1 81 ? 22.633 -12.137 -1.451 1.00 49.47 81 ARG A C 1
ATOM 630 O O . ARG A 1 81 ? 23.653 -12.812 -1.415 1.00 49.47 81 ARG A O 1
ATOM 637 N N . ARG A 1 82 ? 22.669 -10.798 -1.500 1.00 48.25 82 ARG A N 1
ATOM 638 C CA . ARG A 1 82 ? 23.921 -10.020 -1.533 1.00 48.25 82 ARG A CA 1
ATOM 639 C C . ARG A 1 82 ? 24.450 -9.666 -0.142 1.00 48.25 82 ARG A C 1
ATOM 641 O O . ARG A 1 82 ? 25.660 -9.568 0.011 1.00 48.25 82 ARG A O 1
ATOM 648 N N . LEU A 1 83 ? 23.584 -9.530 0.866 1.00 51.72 83 LEU A N 1
ATOM 649 C CA . LEU A 1 83 ? 24.032 -9.305 2.247 1.00 51.72 83 LEU A CA 1
ATOM 650 C C . LEU A 1 83 ? 24.609 -10.575 2.900 1.00 51.72 83 LEU A C 1
ATOM 652 O O . LEU A 1 83 ? 25.540 -10.474 3.682 1.00 51.72 83 LEU A O 1
ATOM 656 N N . SER A 1 84 ? 24.119 -11.767 2.538 1.00 49.09 84 SER A N 1
ATOM 657 C CA . SER A 1 84 ? 24.616 -13.042 3.091 1.00 49.09 84 SER A CA 1
ATOM 658 C C . SER A 1 84 ? 25.988 -13.483 2.555 1.00 49.09 84 SER A C 1
ATOM 660 O O . SER A 1 84 ? 26.538 -14.456 3.055 1.00 49.09 84 SER A O 1
ATOM 662 N N . LEU A 1 85 ? 26.523 -12.822 1.523 1.00 54.91 85 LEU A N 1
ATOM 663 C CA . LEU A 1 85 ? 27.842 -13.117 0.937 1.00 54.91 85 LEU A CA 1
ATOM 664 C C . LEU A 1 85 ? 28.939 -12.155 1.432 1.00 54.91 85 LEU A C 1
ATOM 666 O O . LEU A 1 85 ? 30.070 -12.211 0.956 1.00 54.91 85 LEU A O 1
ATOM 670 N N . HIS A 1 86 ? 28.593 -11.250 2.350 1.00 53.03 86 HIS A N 1
ATOM 671 C CA . HIS A 1 86 ? 29.493 -10.243 2.914 1.00 53.03 86 HIS A CA 1
ATOM 672 C C . HIS A 1 86 ? 29.405 -10.202 4.452 1.00 53.03 86 HIS A C 1
ATOM 674 O O . HIS A 1 86 ? 29.494 -9.137 5.062 1.00 53.03 86 HIS A O 1
ATOM 680 N N . SER A 1 87 ? 29.172 -11.360 5.079 1.00 45.91 87 SER A N 1
ATOM 681 C CA . SER A 1 87 ? 29.216 -11.581 6.533 1.00 45.91 87 SER A CA 1
ATOM 682 C C . SER A 1 87 ? 29.930 -12.888 6.832 1.00 45.91 87 SER A C 1
ATOM 684 O O . SER A 1 87 ? 29.704 -13.845 6.057 1.00 45.91 87 SER A O 1
#

Foldseek 3Di:
DDPPPPDPPPPVCVPVNPDPPVLVVQLVVVVVVVVCVVVVVVVVVDPPC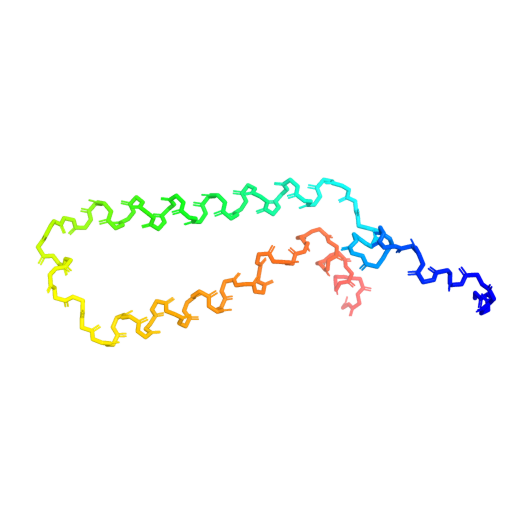VVCCDPVNVVVVVVVVVVVVVVSPDDPPPPVVVVVVVD

pLDDT: mean 70.46, std 13.14, range [43.75, 90.56]

Sequence (87 aa):
MKPEEIHLNDWVRILIGEVPGTYFIEIVIRIAFVYLLLSVSMRLMGKRMAAQMNRNELAAQVSLAAAIGMPVWRPTGACCRRLSLHS

Secondary structure (DSSP, 8-state):
--GGG--TT-HHHHHH-S--THHHHHHHHHHHHHHHHHHHHHHHT-TTTGGG--HHHHHHHHHHHHHHHHHHTS-TTTTHHHHTT--

Radius of gyration: 19.91 Å; chains: 1; bounding box: 52×26×42 Å